Protein AF-F9Q0K8-F1 (afdb_monomer)

Nearest PDB structures (foldseek):
  5jub-assembly1_B  TM=9.211E-01  e=5.752E-03  Streptococcus thermophilus LMD-9
  6hua-assembly2_B  TM=9.485E-01  e=1.429E-02  Streptococcus vestibularis F0396
  5fd4-assembly2_B  TM=8.675E-01  e=8.092E-03  Streptococcus suis 05ZYH33
  8xyv-assembly2_B  TM=5.296E-01  e=6.666E+00  synthetic construct
  8xyv-assembly1_A  TM=4.438E-01  e=7.056E+00  synthetic construct

pLDDT: mean 92.93, std 10.75, range [41.88, 98.69]

Organism: NCBI:txid1035190

Secondary structure (DSSP, 8-state):
----HHHHHHHHHHHHHHHHHHT-GGGHHHHHHHHHHHHHHTS--HHHHHHHHHHHHHHHHHTT-HHHHHHHHHHHHHHHHHHHHTT-

Mean predicted aligned error: 3.52 Å

Radius of gyration: 12.97 Å; Cα contacts (8 Å, |Δi|>4): 79; chains: 1; bounding box: 32×24×39 Å

InterPro domains:
  IPR040799 ComR, tetratricopeptide [PF18710] (2-76)

Solvent-accessible surface area (backbone atoms only — not comparable to full-atom values): 4708 Å² total; per-residue (Å²): 130,85,80,60,36,68,73,45,47,64,56,48,53,48,50,51,51,48,30,64,74,70,64,47,63,87,51,47,31,59,51,28,38,53,46,15,53,26,30,35,73,54,68,63,36,57,69,64,15,50,55,27,37,52,50,14,33,52,48,21,55,76,66,69,33,64,68,58,24,54,50,49,53,54,47,50,55,50,53,54,52,52,57,54,60,76,74,108

Foldseek 3Di:
DPPPLVVCVVVLVVVVVVCVVVVVCVCQLVSLLSVLLSCCPVVVNNVSSVVSLVVSLVVCVVVVNVVSNVVSVVVNVVSVVVSVVVVD

Sequence (88 aa):
MEKSYSTFEPYVKAMNRLMILSQDFQKKPIVDMLEAMCTLFHKRDKEKAIHLYDRAIICAQAFEDQVLEARISGEKERDLKTFEEMKS

Structure (mmCIF, N/CA/C/O backbone):
data_AF-F9Q0K8-F1
#
_entry.id   AF-F9Q0K8-F1
#
loop_
_atom_site.group_PDB
_atom_site.id
_atom_site.type_symbol
_atom_site.label_atom_id
_atom_site.label_alt_id
_atom_site.label_comp_id
_atom_site.label_asym_id
_atom_site.label_entity_id
_atom_site.label_seq_id
_atom_site.pdbx_PDB_ins_code
_atom_site.Cartn_x
_atom_site.Cartn_y
_atom_site.Cartn_z
_atom_site.occupancy
_atom_site.B_iso_or_equiv
_atom_site.auth_seq_id
_atom_site.auth_comp_id
_atom_site.auth_asym_id
_atom_site.auth_atom_id
_atom_site.pdbx_PDB_model_num
ATOM 1 N N . MET A 1 1 ? -14.110 17.275 5.631 1.00 41.88 1 MET A N 1
ATOM 2 C CA . MET A 1 1 ? -14.471 16.504 4.423 1.00 41.88 1 MET A CA 1
ATOM 3 C C . MET A 1 1 ? -14.473 15.044 4.808 1.00 41.88 1 MET A C 1
ATOM 5 O O . MET A 1 1 ? -13.422 14.532 5.172 1.00 41.88 1 MET A O 1
ATOM 9 N N . GLU A 1 2 ? -15.637 14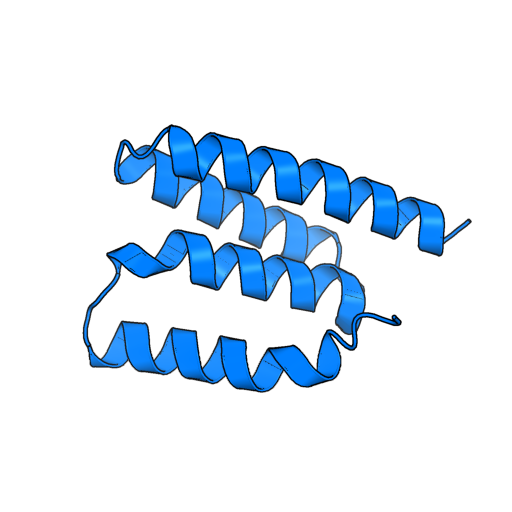.406 4.800 1.00 48.03 2 GLU A N 1
ATOM 10 C CA . GLU A 1 2 ? -15.731 12.958 4.958 1.00 48.03 2 GLU A CA 1
ATOM 11 C C . GLU A 1 2 ? -14.995 12.322 3.772 1.00 48.03 2 GLU A C 1
ATOM 13 O O . GLU A 1 2 ? -15.373 12.515 2.615 1.00 48.03 2 GLU A O 1
ATOM 18 N N . LYS A 1 3 ? -13.858 11.669 4.031 1.00 60.00 3 LYS A N 1
ATOM 19 C CA . LYS A 1 3 ? -13.134 10.937 2.991 1.00 60.00 3 LYS A CA 1
ATOM 20 C C . LYS A 1 3 ? -14.043 9.780 2.567 1.00 60.00 3 LYS A C 1
ATOM 22 O O . LYS A 1 3 ? -14.129 8.777 3.268 1.00 60.00 3 LYS A O 1
ATOM 27 N N . SER A 1 4 ? -14.762 9.914 1.451 1.00 69.94 4 SER A N 1
ATOM 28 C CA . SER A 1 4 ? -15.587 8.821 0.925 1.00 69.94 4 SER A CA 1
ATOM 29 C C . SER A 1 4 ? -14.682 7.783 0.265 1.00 69.94 4 SER A C 1
ATOM 31 O O . SER A 1 4 ? -14.482 7.762 -0.948 1.00 69.94 4 SER A O 1
ATOM 33 N N . TYR A 1 5 ? -14.096 6.916 1.086 1.00 76.06 5 TYR A N 1
ATOM 34 C CA . TYR A 1 5 ? -13.238 5.821 0.632 1.00 76.06 5 TYR A CA 1
ATOM 35 C C . TYR A 1 5 ? -13.983 4.835 -0.287 1.00 76.06 5 TYR A C 1
ATOM 37 O O . TYR A 1 5 ? -13.363 4.193 -1.131 1.00 76.06 5 TYR A O 1
ATOM 45 N N . SER A 1 6 ? -15.318 4.782 -0.194 1.00 75.25 6 SER A N 1
ATOM 46 C CA . SER A 1 6 ? -16.175 4.041 -1.131 1.00 75.25 6 SER A CA 1
ATOM 47 C C . SER A 1 6 ? -16.076 4.574 -2.567 1.00 75.25 6 SER A C 1
ATOM 49 O O . SER A 1 6 ? -16.031 3.802 -3.521 1.00 75.25 6 SER A O 1
ATOM 51 N N . THR A 1 7 ? -15.945 5.894 -2.727 1.00 82.06 7 THR A N 1
ATOM 52 C CA . THR A 1 7 ? -15.780 6.539 -4.034 1.00 82.06 7 THR A CA 1
ATOM 53 C C . THR A 1 7 ? -14.397 6.260 -4.625 1.00 82.06 7 THR A C 1
ATOM 55 O O . THR A 1 7 ? -14.244 6.267 -5.841 1.00 82.06 7 THR A O 1
ATOM 58 N N . PHE A 1 8 ? -13.390 5.986 -3.789 1.00 84.81 8 PHE A N 1
ATOM 59 C CA . PHE A 1 8 ? -12.015 5.732 -4.226 1.00 84.81 8 PHE A CA 1
ATOM 60 C C . PHE A 1 8 ? -11.772 4.296 -4.704 1.00 84.81 8 PHE A C 1
ATOM 62 O O . PHE A 1 8 ? -10.941 4.085 -5.589 1.00 84.81 8 PHE A O 1
ATOM 69 N N . GLU A 1 9 ? -12.504 3.309 -4.179 1.00 89.19 9 GLU A N 1
ATOM 70 C CA . GLU A 1 9 ? -12.276 1.892 -4.495 1.00 89.19 9 GLU A CA 1
ATOM 71 C C . GLU A 1 9 ? -12.301 1.574 -6.009 1.00 89.19 9 GLU A C 1
ATOM 73 O O . GLU A 1 9 ? -11.404 0.856 -6.470 1.00 89.19 9 GLU A O 1
ATOM 78 N N . PRO A 1 10 ? -13.244 2.094 -6.824 1.00 93.25 10 PRO A N 1
ATOM 79 C CA . PRO A 1 10 ? -13.238 1.848 -8.267 1.00 93.25 10 PRO A CA 1
ATOM 80 C C . PRO A 1 10 ? -11.960 2.344 -8.957 1.00 93.25 10 PRO A C 1
ATOM 82 O O . PRO A 1 10 ? -11.435 1.662 -9.839 1.00 93.25 10 PRO A O 1
ATOM 85 N N . TYR A 1 11 ? -11.419 3.489 -8.529 1.00 93.75 11 TYR A N 1
ATOM 86 C CA . TYR A 1 11 ? -10.177 4.038 -9.077 1.00 93.75 11 TYR A CA 1
ATOM 87 C C . TYR A 1 11 ? -8.971 3.183 -8.694 1.00 93.75 11 TYR A C 1
ATOM 89 O O . TYR A 1 11 ? -8.130 2.908 -9.546 1.00 93.75 11 TYR A O 1
ATOM 97 N N . VAL A 1 12 ? -8.906 2.694 -7.451 1.00 94.69 12 VAL A N 1
ATOM 98 C CA . VAL A 1 12 ? -7.8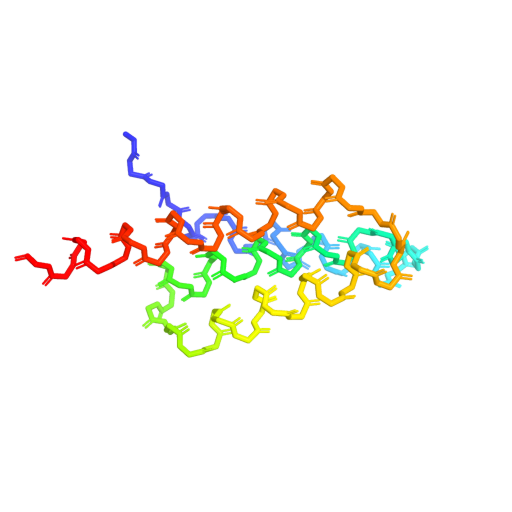37 1.780 -7.014 1.00 94.69 12 VAL A CA 1
ATOM 99 C C . VAL A 1 12 ? -7.864 0.480 -7.818 1.00 94.69 12 VAL A C 1
ATOM 101 O O . VAL A 1 12 ? -6.823 0.029 -8.297 1.00 94.69 12 VAL A O 1
ATOM 104 N N . LYS A 1 13 ? -9.054 -0.079 -8.074 1.00 94.88 13 LYS A N 1
ATOM 105 C CA . LYS A 1 13 ? -9.208 -1.252 -8.953 1.00 94.88 13 LYS A CA 1
ATOM 106 C C . LYS A 1 13 ? -8.735 -0.970 -10.379 1.00 94.88 13 LYS A C 1
ATOM 108 O O . LYS A 1 13 ? -8.048 -1.807 -10.967 1.00 94.88 13 LYS A O 1
ATOM 113 N N . ALA A 1 14 ? -9.072 0.196 -10.931 1.00 96.44 14 ALA A N 1
ATOM 114 C CA . ALA A 1 14 ? -8.619 0.599 -12.258 1.00 96.44 14 ALA A CA 1
ATOM 115 C C . ALA A 1 14 ? -7.091 0.760 -12.317 1.00 96.44 14 ALA A C 1
ATOM 117 O O . ALA A 1 14 ? -6.473 0.247 -13.246 1.00 96.44 14 ALA A O 1
ATOM 118 N N . MET A 1 15 ? -6.474 1.386 -11.309 1.00 96.25 15 MET A N 1
ATOM 119 C CA . MET A 1 15 ? -5.016 1.521 -11.208 1.00 96.25 15 MET A CA 1
ATOM 120 C C . MET A 1 15 ? -4.319 0.162 -11.127 1.00 96.25 15 MET A C 1
ATOM 122 O O . MET A 1 15 ? -3.367 -0.069 -11.865 1.00 96.25 15 MET A O 1
ATOM 126 N N . ASN A 1 16 ? -4.824 -0.764 -10.305 1.00 95.44 16 ASN A N 1
ATOM 127 C CA . ASN A 1 16 ? -4.273 -2.117 -10.225 1.00 95.44 16 ASN A CA 1
ATOM 128 C C . ASN A 1 16 ? -4.362 -2.844 -11.578 1.00 95.44 16 ASN A C 1
ATOM 130 O O . ASN A 1 16 ? -3.401 -3.464 -12.027 1.00 95.44 16 ASN A O 1
ATOM 134 N N . ARG A 1 17 ? -5.501 -2.721 -12.273 1.00 97.06 17 ARG A N 1
ATOM 135 C CA . ARG A 1 17 ? -5.677 -3.299 -13.610 1.00 97.06 17 ARG A CA 1
ATOM 136 C C . ARG A 1 17 ? -4.717 -2.682 -14.628 1.00 97.06 17 ARG A C 1
ATOM 138 O O . ARG A 1 17 ? -4.115 -3.424 -15.396 1.00 97.06 17 ARG A O 1
ATOM 145 N N . LEU A 1 18 ? -4.576 -1.356 -14.643 1.00 97.06 18 LEU A N 1
ATOM 146 C CA . LEU A 1 18 ? -3.663 -0.654 -15.547 1.00 97.06 18 LEU A CA 1
ATOM 147 C C . LEU A 1 18 ? -2.216 -1.072 -15.303 1.00 97.06 18 LEU A C 1
ATOM 149 O O . LEU A 1 18 ? -1.540 -1.415 -16.259 1.00 97.06 18 LEU A O 1
ATOM 153 N N . MET A 1 19 ? -1.789 -1.130 -14.042 1.00 96.81 19 MET A N 1
ATOM 154 C CA . MET A 1 19 ? -0.461 -1.594 -13.641 1.00 96.81 19 MET A CA 1
ATOM 155 C C . MET A 1 19 ? -0.163 -3.013 -14.145 1.00 96.81 19 MET A C 1
ATOM 157 O O . MET A 1 19 ? 0.917 -3.260 -14.670 1.00 96.81 19 MET A O 1
ATOM 161 N N . ILE A 1 20 ? -1.117 -3.944 -14.021 1.00 95.88 20 ILE A N 1
ATOM 162 C CA . ILE 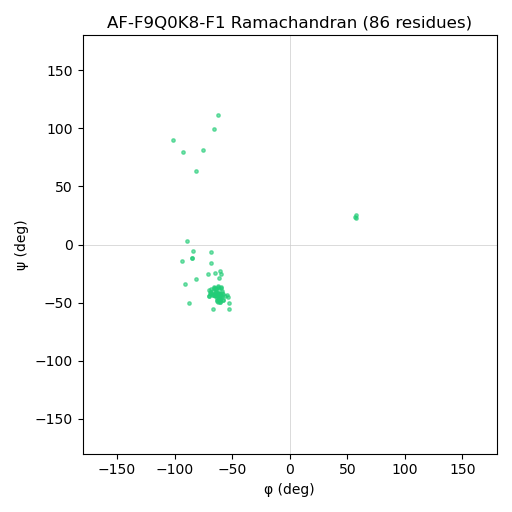A 1 20 ? -0.959 -5.315 -14.536 1.00 95.88 20 ILE A CA 1
ATOM 163 C C . ILE A 1 20 ? -0.860 -5.315 -16.068 1.00 95.88 20 ILE A C 1
ATOM 165 O O . ILE A 1 20 ? -0.011 -6.004 -16.625 1.00 95.88 20 ILE A O 1
ATOM 169 N N . LEU A 1 21 ? -1.715 -4.547 -16.752 1.00 97.56 21 LEU A N 1
ATOM 170 C CA . LEU A 1 21 ? -1.743 -4.484 -18.218 1.00 97.56 21 LEU A CA 1
ATOM 171 C C . LEU A 1 21 ? -0.493 -3.818 -18.806 1.00 97.56 21 LEU A C 1
ATOM 173 O O . LEU A 1 21 ? -0.011 -4.256 -19.847 1.00 97.56 21 LEU A O 1
ATOM 177 N N . SER A 1 22 ? 0.026 -2.774 -18.158 1.00 96.62 22 SER A N 1
ATOM 178 C CA . SER A 1 22 ? 1.237 -2.069 -18.582 1.00 96.62 22 SER A CA 1
ATOM 179 C C . SER A 1 22 ? 2.526 -2.723 -18.089 1.00 96.62 22 SER A C 1
ATOM 181 O O . SER A 1 22 ? 3.598 -2.331 -18.537 1.00 96.62 22 SER A O 1
ATOM 183 N N . GLN A 1 23 ? 2.430 -3.688 -17.167 1.00 94.81 23 GLN A N 1
ATOM 184 C CA . GLN A 1 23 ? 3.558 -4.267 -16.431 1.00 94.81 23 GLN A CA 1
ATOM 185 C C . GLN A 1 23 ? 4.377 -3.225 -15.638 1.00 94.81 23 GLN A C 1
ATOM 187 O O . GLN A 1 23 ? 5.534 -3.466 -15.295 1.00 94.81 23 GLN A O 1
ATOM 192 N N . ASP A 1 24 ? 3.782 -2.074 -15.302 1.00 93.88 24 ASP A N 1
ATOM 193 C CA . ASP A 1 24 ? 4.429 -1.003 -14.527 1.00 93.88 24 ASP A CA 1
ATOM 194 C C . ASP A 1 24 ? 4.384 -1.292 -13.016 1.00 93.88 24 ASP A C 1
ATOM 196 O O . ASP A 1 24 ? 3.770 -0.581 -12.216 1.00 93.88 24 ASP A O 1
ATOM 200 N N . PHE A 1 25 ? 5.035 -2.379 -12.602 1.00 93.25 25 PHE A N 1
ATOM 201 C CA . PHE A 1 25 ? 5.019 -2.828 -11.208 1.00 93.25 25 PHE A CA 1
ATOM 202 C C . PHE A 1 25 ? 5.755 -1.891 -10.241 1.00 93.25 25 PHE A C 1
ATOM 204 O O . PHE A 1 25 ? 5.622 -2.061 -9.029 1.00 93.25 25 PHE A O 1
ATOM 211 N N . GLN A 1 26 ? 6.435 -0.849 -10.732 1.00 92.25 26 GLN A N 1
ATOM 212 C CA . GLN A 1 26 ? 6.993 0.203 -9.877 1.00 92.25 26 GLN A CA 1
ATOM 213 C C . GLN A 1 26 ? 5.904 0.911 -9.057 1.00 92.25 26 GLN A C 1
ATOM 215 O O . GLN A 1 26 ? 6.176 1.434 -7.980 1.00 92.25 26 GLN A O 1
ATOM 220 N N . LYS A 1 27 ? 4.646 0.914 -9.527 1.00 94.44 27 LYS A N 1
ATOM 221 C CA . LYS A 1 27 ? 3.513 1.531 -8.811 1.00 94.44 27 LYS A CA 1
ATOM 222 C C . LYS A 1 27 ? 2.885 0.631 -7.749 1.00 94.44 27 LYS A C 1
ATOM 224 O O . LYS A 1 27 ? 2.021 1.099 -7.004 1.00 94.44 27 LYS A O 1
ATOM 229 N N . LYS A 1 28 ? 3.321 -0.629 -7.632 1.00 96.56 28 LYS A N 1
ATOM 230 C CA . LYS A 1 28 ? 2.736 -1.620 -6.717 1.00 96.56 28 LYS A CA 1
ATOM 231 C C . LYS A 1 28 ? 2.655 -1.157 -5.255 1.00 96.56 28 LYS A C 1
ATOM 233 O O . LYS A 1 28 ? 1.573 -1.317 -4.689 1.00 96.56 28 LYS A O 1
ATOM 238 N N . PRO A 1 29 ? 3.696 -0.537 -4.656 1.00 97.88 29 PRO A N 1
ATOM 239 C CA . PRO A 1 29 ? 3.619 -0.053 -3.277 1.00 97.88 29 PRO A CA 1
ATOM 240 C C . PRO A 1 29 ? 2.480 0.953 -3.076 1.00 97.88 29 PRO A C 1
ATOM 242 O O . PRO A 1 29 ? 1.722 0.875 -2.114 1.00 97.88 29 PRO A O 1
ATOM 245 N N . ILE A 1 30 ? 2.310 1.876 -4.026 1.00 96.50 30 ILE A N 1
ATOM 246 C CA . ILE A 1 30 ? 1.296 2.932 -3.943 1.00 96.50 30 ILE A CA 1
ATOM 247 C C . ILE A 1 30 ? -0.104 2.338 -4.111 1.00 96.50 30 ILE A C 1
ATOM 249 O O . ILE A 1 30 ? -1.008 2.671 -3.349 1.00 96.50 30 ILE A O 1
ATOM 253 N N . VAL A 1 31 ? -0.289 1.441 -5.085 1.00 97.00 31 VAL A N 1
ATOM 254 C CA . VAL A 1 31 ? -1.579 0.770 -5.312 1.00 97.00 31 VAL A CA 1
ATOM 255 C C . VAL A 1 31 ? -1.996 -0.038 -4.081 1.00 97.00 31 VAL A C 1
ATOM 257 O O . VAL A 1 31 ? -3.151 0.048 -3.667 1.00 97.00 31 VAL A O 1
ATOM 260 N N . ASP A 1 32 ? -1.059 -0.756 -3.458 1.00 98.00 32 ASP A N 1
ATOM 261 C CA . ASP A 1 32 ? -1.316 -1.531 -2.242 1.00 98.00 32 ASP A CA 1
ATOM 262 C C . ASP A 1 32 ? -1.677 -0.654 -1.046 1.00 98.00 32 ASP A C 1
ATOM 264 O O . ASP A 1 32 ? -2.635 -0.958 -0.338 1.00 98.00 32 ASP A O 1
ATOM 268 N N . MET A 1 33 ? -0.964 0.458 -0.847 1.00 97.75 33 MET A N 1
ATOM 269 C CA . MET A 1 33 ? -1.286 1.426 0.202 1.00 97.75 33 MET A CA 1
ATOM 270 C C . MET A 1 33 ? -2.704 1.990 0.018 1.00 97.75 33 MET A C 1
ATOM 272 O O . MET A 1 33 ? -3.484 2.034 0.966 1.00 97.75 33 MET A O 1
ATOM 276 N N . LEU A 1 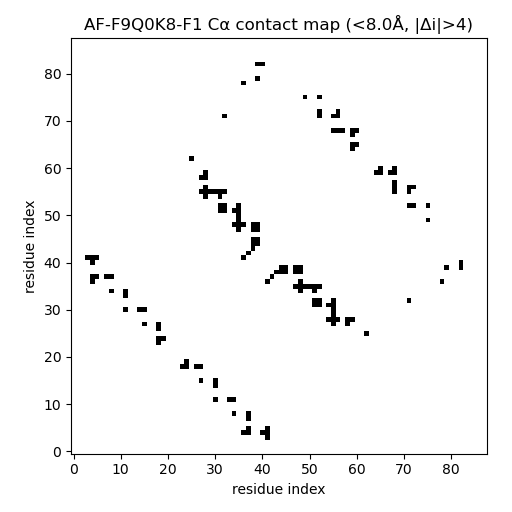34 ? -3.085 2.371 -1.206 1.00 95.94 34 LEU A N 1
ATOM 277 C CA . LEU A 1 34 ? -4.429 2.886 -1.489 1.00 95.94 34 LEU A CA 1
ATOM 278 C C . LEU A 1 34 ? -5.520 1.821 -1.288 1.00 95.94 34 LEU A C 1
ATOM 280 O O . LEU A 1 34 ? -6.616 2.131 -0.807 1.00 95.94 34 LEU A O 1
ATOM 284 N N . GLU A 1 35 ? -5.232 0.562 -1.626 1.00 96.44 35 GLU A N 1
ATOM 285 C CA . GLU A 1 35 ? -6.132 -0.556 -1.338 1.00 96.44 35 GLU A CA 1
ATOM 286 C C . GLU A 1 35 ? -6.268 -0.787 0.174 1.00 96.44 35 GLU A C 1
ATOM 288 O O . GLU A 1 35 ? -7.375 -1.060 0.652 1.00 96.44 35 GLU A O 1
ATOM 293 N N . ALA A 1 36 ? -5.181 -0.620 0.934 1.00 97.56 36 ALA A N 1
ATOM 294 C CA . ALA A 1 36 ? -5.184 -0.702 2.390 1.00 97.56 36 ALA A CA 1
ATOM 295 C C . ALA A 1 36 ? -6.106 0.358 3.004 1.00 97.56 36 ALA A C 1
ATOM 297 O O . ALA A 1 36 ? -6.984 0.010 3.792 1.00 97.56 36 ALA A O 1
ATOM 298 N N . MET A 1 37 ? -5.996 1.618 2.567 1.00 95.69 37 MET A N 1
ATOM 299 C CA . MET A 1 37 ? -6.864 2.714 3.020 1.00 95.69 37 MET A CA 1
ATOM 300 C C . MET A 1 37 ? -8.347 2.415 2.756 1.00 95.69 37 MET A C 1
ATOM 302 O O . MET A 1 37 ? -9.189 2.551 3.646 1.00 95.69 37 MET A O 1
ATOM 306 N N . CYS A 1 38 ? -8.686 1.961 1.543 1.00 94.62 38 CYS A N 1
ATOM 307 C CA . CYS A 1 38 ? -10.064 1.589 1.206 1.00 94.62 38 CYS A CA 1
ATOM 308 C C . CYS A 1 38 ? -10.553 0.423 2.077 1.00 94.62 38 CYS A C 1
ATOM 310 O O . CYS A 1 38 ? -11.677 0.431 2.577 1.00 94.62 38 CYS A O 1
ATOM 312 N N . THR A 1 39 ? -9.706 -0.579 2.291 1.00 95.12 39 THR A N 1
ATOM 313 C CA . THR A 1 39 ? -10.037 -1.750 3.108 1.00 95.12 39 THR A CA 1
ATOM 314 C C . THR A 1 39 ? -10.257 -1.370 4.575 1.00 95.12 39 THR A C 1
ATOM 316 O O . THR A 1 39 ? -11.242 -1.799 5.177 1.00 95.12 39 THR A O 1
ATOM 319 N N . LEU A 1 40 ? -9.417 -0.489 5.119 1.00 95.62 40 LEU A N 1
ATOM 320 C CA . LEU A 1 40 ? -9.520 -0.028 6.496 1.00 95.62 40 LEU A CA 1
ATOM 321 C C . LEU A 1 40 ? -10.792 0.791 6.714 1.00 95.62 40 LEU A C 1
ATOM 323 O O . LEU A 1 40 ? -11.606 0.462 7.570 1.00 95.62 40 LEU A O 1
ATOM 327 N N . PHE A 1 41 ? -11.001 1.846 5.930 1.00 92.94 41 PHE A N 1
ATOM 328 C CA . PHE A 1 41 ? -12.049 2.818 6.238 1.00 92.94 41 PHE A CA 1
ATOM 329 C C . PHE A 1 41 ? -13.403 2.508 5.601 1.00 92.94 41 PHE A C 1
ATOM 331 O O . PHE A 1 41 ? -14.431 2.784 6.218 1.00 92.94 41 PHE A O 1
ATOM 338 N N . HIS A 1 42 ? -13.433 1.930 4.394 1.00 90.81 42 HIS A N 1
ATOM 339 C CA . HIS A 1 42 ? -14.693 1.563 3.741 1.00 90.81 42 HIS A CA 1
ATOM 340 C C . HIS A 1 42 ? -15.157 0.167 4.156 1.00 90.81 42 HIS A C 1
ATOM 342 O O . HIS A 1 42 ? -16.300 0.008 4.577 1.00 90.81 42 HIS A O 1
ATOM 348 N N . LYS A 1 43 ? -14.272 -0.835 4.077 1.00 91.88 43 LYS A N 1
ATOM 349 C CA . LYS A 1 43 ? -14.627 -2.234 4.382 1.00 91.88 43 LYS A CA 1
ATOM 350 C C . LYS A 1 43 ? -14.548 -2.565 5.872 1.00 91.88 43 LYS A C 1
ATOM 352 O O . LYS A 1 43 ? -15.042 -3.612 6.272 1.00 91.88 43 LYS A O 1
ATOM 357 N N . ARG A 1 44 ? -13.963 -1.671 6.683 1.00 93.50 44 ARG A N 1
ATOM 358 C CA . ARG A 1 44 ? -13.779 -1.833 8.137 1.00 93.50 44 ARG A CA 1
ATOM 359 C C . ARG A 1 44 ? -12.982 -3.092 8.510 1.00 93.50 44 ARG A C 1
ATOM 361 O O . ARG A 1 44 ? -13.094 -3.580 9.632 1.00 93.50 44 ARG A O 1
ATOM 368 N N . ASP A 1 45 ? -12.144 -3.576 7.595 1.00 96.56 45 ASP A N 1
ATOM 369 C CA . ASP A 1 45 ? -11.329 -4.782 7.757 1.00 96.56 45 ASP A CA 1
ATOM 370 C C . ASP A 1 45 ? -9.883 -4.390 8.094 1.00 96.56 45 ASP A C 1
ATOM 372 O O . ASP A 1 45 ? -9.045 -4.137 7.224 1.00 96.56 45 ASP A O 1
ATOM 376 N N . LYS A 1 46 ? -9.611 -4.271 9.397 1.00 96.88 46 LYS A N 1
ATOM 377 C CA . LYS A 1 46 ? -8.317 -3.811 9.915 1.00 96.88 46 LYS A CA 1
ATOM 378 C C . LYS A 1 46 ? -7.186 -4.794 9.612 1.00 96.88 46 LYS A C 1
ATOM 380 O O . LYS A 1 46 ? -6.105 -4.359 9.224 1.00 96.88 46 LYS A O 1
ATOM 385 N N . GLU A 1 47 ? -7.414 -6.092 9.791 1.00 97.94 47 GLU A N 1
ATOM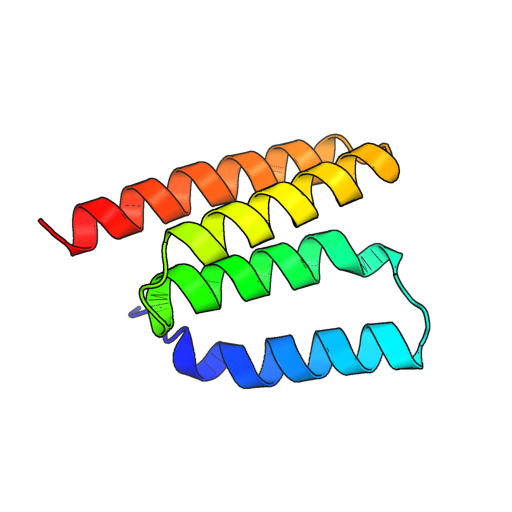 386 C CA . GLU A 1 47 ? -6.377 -7.117 9.605 1.00 97.94 47 GLU A CA 1
ATOM 387 C C . GLU A 1 47 ? -5.907 -7.152 8.153 1.00 97.94 47 GLU A C 1
ATOM 389 O O . GLU A 1 47 ? -4.710 -7.052 7.872 1.00 97.94 47 GLU A O 1
ATOM 394 N N . LYS A 1 48 ? -6.853 -7.170 7.210 1.00 98.00 48 LYS A N 1
ATOM 395 C CA . LYS A 1 48 ? -6.516 -7.138 5.790 1.00 98.00 48 LYS A CA 1
ATOM 396 C C . LYS A 1 48 ? -5.833 -5.836 5.385 1.00 98.00 48 LYS A C 1
ATOM 398 O O . LYS A 1 48 ? -4.910 -5.868 4.573 1.00 98.00 48 LYS A O 1
ATOM 403 N N . ALA A 1 49 ? -6.251 -4.698 5.939 1.00 98.06 49 ALA A N 1
ATOM 404 C CA . ALA A 1 49 ? -5.580 -3.429 5.681 1.00 98.06 49 ALA A CA 1
ATOM 405 C C . ALA A 1 49 ? -4.120 -3.442 6.159 1.00 98.06 49 ALA A C 1
ATOM 407 O O . ALA A 1 49 ? -3.242 -3.019 5.413 1.00 98.06 49 ALA A O 1
ATOM 408 N N . ILE A 1 50 ? -3.841 -3.981 7.353 1.00 98.50 50 ILE A N 1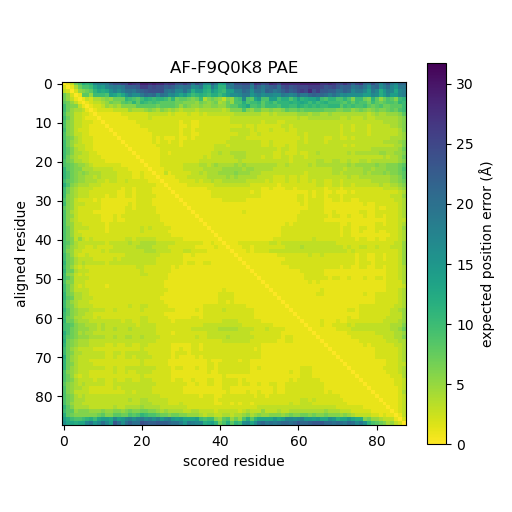
ATOM 409 C CA . ILE A 1 50 ? -2.470 -4.123 7.869 1.00 98.50 50 ILE A CA 1
ATOM 410 C C . ILE A 1 50 ? -1.618 -4.947 6.902 1.00 98.50 50 ILE A C 1
ATOM 412 O O . ILE A 1 50 ? -0.549 -4.487 6.506 1.00 98.50 50 ILE A O 1
ATOM 416 N N . HIS A 1 51 ? -2.122 -6.094 6.442 1.00 98.56 51 HIS A N 1
ATOM 417 C CA . HIS A 1 51 ? -1.412 -6.919 5.463 1.00 98.56 51 HIS A CA 1
ATOM 418 C C . HIS A 1 51 ? -1.125 -6.189 4.144 1.00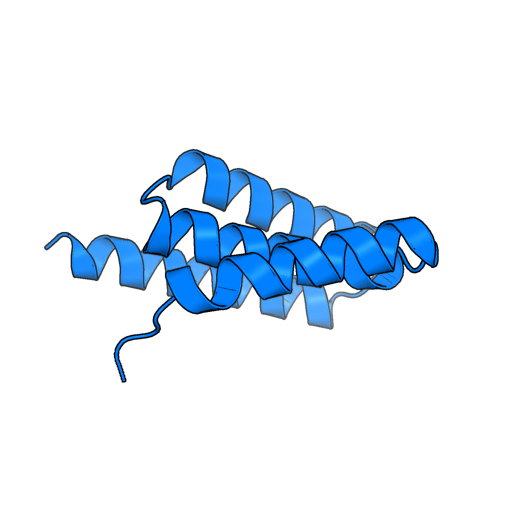 98.56 51 HIS A C 1
ATOM 420 O O . HIS A 1 51 ? -0.069 -6.390 3.544 1.00 98.56 51 HIS A O 1
ATOM 426 N N . LEU A 1 52 ? -2.045 -5.340 3.679 1.00 98.50 52 LEU A N 1
ATOM 427 C CA . LEU A 1 52 ? -1.850 -4.541 2.468 1.00 98.50 52 LEU A CA 1
ATOM 428 C C . LEU A 1 52 ? -0.784 -3.452 2.662 1.00 98.50 52 LEU A C 1
ATOM 430 O O . LEU A 1 52 ? 0.073 -3.303 1.792 1.00 98.50 52 LEU A O 1
ATOM 434 N N . TYR A 1 53 ? -0.780 -2.746 3.799 1.00 98.69 53 TYR A N 1
ATOM 435 C CA . TYR A 1 53 ? 0.298 -1.803 4.123 1.00 98.69 53 TYR A CA 1
ATOM 436 C C . TYR A 1 53 ? 1.652 -2.507 4.240 1.00 98.69 53 TYR A C 1
ATOM 438 O O . TYR A 1 53 ? 2.630 -2.023 3.683 1.00 98.69 53 TYR A O 1
ATOM 446 N N . ASP A 1 54 ? 1.719 -3.656 4.914 1.00 98.56 54 ASP A N 1
ATOM 447 C CA . ASP A 1 54 ? 2.973 -4.404 5.073 1.00 98.56 54 ASP A CA 1
ATOM 448 C C . ASP A 1 54 ? 3.525 -4.855 3.722 1.00 98.56 54 ASP A C 1
ATOM 450 O O . ASP A 1 54 ? 4.716 -4.710 3.450 1.00 98.56 54 ASP A O 1
ATOM 454 N N . ARG A 1 55 ? 2.648 -5.322 2.827 1.00 98.31 55 ARG A N 1
ATOM 455 C CA . ARG A 1 55 ? 3.030 -5.649 1.451 1.00 98.31 55 ARG A CA 1
ATOM 456 C C . ARG A 1 55 ? 3.560 -4.424 0.703 1.00 98.31 55 ARG A C 1
ATOM 458 O O . ARG A 1 55 ? 4.569 -4.537 0.012 1.00 98.31 55 ARG A O 1
ATOM 465 N N . ALA A 1 56 ? 2.918 -3.265 0.857 1.00 98.44 56 ALA A N 1
ATOM 466 C CA . ALA A 1 56 ? 3.367 -2.018 0.246 1.00 98.44 56 ALA A CA 1
ATOM 467 C C . ALA A 1 56 ? 4.767 -1.602 0.736 1.00 98.44 56 ALA A C 1
ATOM 469 O O . ALA A 1 56 ? 5.620 -1.254 -0.080 1.00 98.44 56 ALA A O 1
ATOM 470 N N . ILE A 1 57 ? 5.012 -1.695 2.047 1.00 98.62 57 ILE A N 1
ATOM 471 C CA . ILE A 1 57 ? 6.303 -1.401 2.687 1.00 98.62 57 ILE A CA 1
ATOM 472 C C . ILE A 1 57 ? 7.387 -2.354 2.170 1.00 98.62 57 ILE A C 1
ATOM 474 O O . ILE A 1 57 ? 8.422 -1.889 1.701 1.00 98.62 57 ILE A O 1
ATOM 478 N N . ILE A 1 58 ? 7.129 -3.667 2.166 1.00 98.19 58 ILE A N 1
ATOM 479 C CA . ILE A 1 58 ? 8.073 -4.674 1.649 1.00 98.19 58 ILE A CA 1
ATOM 480 C C . ILE A 1 58 ? 8.405 -4.407 0.177 1.00 98.19 58 ILE A C 1
ATOM 482 O O . ILE A 1 58 ? 9.562 -4.505 -0.225 1.00 98.19 58 ILE A O 1
ATOM 486 N N . CYS A 1 59 ? 7.414 -4.048 -0.646 1.00 97.31 59 CYS A N 1
ATOM 487 C CA . CYS A 1 59 ? 7.675 -3.703 -2.042 1.00 97.31 59 CYS A CA 1
ATOM 488 C C . CYS A 1 59 ? 8.544 -2.443 -2.178 1.00 97.31 59 CYS A C 1
ATOM 490 O O . CYS A 1 59 ? 9.441 -2.433 -3.013 1.00 97.31 59 CYS A O 1
ATOM 492 N N . ALA A 1 60 ? 8.314 -1.402 -1.370 1.00 98.06 60 ALA A N 1
ATOM 493 C CA . ALA A 1 60 ? 9.154 -0.202 -1.384 1.00 98.06 60 ALA A CA 1
ATOM 494 C C . ALA A 1 60 ? 10.602 -0.512 -0.960 1.00 98.06 60 ALA A C 1
ATOM 496 O O . ALA A 1 60 ? 11.538 -0.066 -1.621 1.00 98.06 60 ALA A O 1
ATOM 497 N N . GLN A 1 61 ? 10.783 -1.353 0.064 1.00 97.81 61 GLN A N 1
ATOM 498 C CA . GLN A 1 61 ? 12.096 -1.849 0.492 1.00 97.81 61 GLN A CA 1
ATOM 499 C C . GLN A 1 61 ? 12.801 -2.636 -0.617 1.00 97.81 61 GLN A C 1
ATOM 501 O O . GLN A 1 61 ? 13.981 -2.419 -0.870 1.00 97.81 61 GLN A O 1
ATOM 506 N N . ALA A 1 62 ? 12.079 -3.516 -1.317 1.00 97.19 62 ALA A N 1
ATOM 507 C CA . ALA A 1 62 ? 12.623 -4.291 -2.433 1.00 97.19 62 ALA A CA 1
ATOM 508 C C . ALA A 1 62 ? 13.035 -3.418 -3.632 1.00 97.19 62 ALA A C 1
ATOM 510 O O . ALA A 1 62 ? 13.878 -3.827 -4.426 1.00 97.19 62 ALA A O 1
ATOM 511 N N . PHE A 1 63 ? 12.446 -2.229 -3.769 1.00 95.50 63 PHE A N 1
ATOM 512 C CA . PHE A 1 63 ? 12.843 -1.223 -4.757 1.00 95.50 63 PHE A CA 1
ATOM 513 C C . PHE A 1 63 ? 13.923 -0.265 -4.243 1.00 95.50 63 PHE A C 1
ATOM 515 O O . PHE A 1 63 ? 14.284 0.665 -4.959 1.00 95.50 63 PHE A O 1
ATOM 522 N N . GLU A 1 64 ? 14.419 -0.479 -3.020 1.00 97.19 64 GLU A N 1
ATOM 523 C CA . GLU A 1 64 ? 15.390 0.381 -2.336 1.00 97.19 64 GLU A CA 1
ATOM 524 C C . GLU A 1 64 ? 14.916 1.847 -2.205 1.00 97.19 64 GLU A C 1
ATOM 526 O O . GLU A 1 64 ? 15.711 2.768 -2.020 1.00 97.19 64 GLU A O 1
ATOM 531 N N . ASP A 1 65 ? 13.597 2.077 -2.249 1.00 97.75 65 ASP A N 1
ATOM 532 C CA . ASP A 1 65 ? 12.984 3.402 -2.125 1.00 97.75 65 ASP A CA 1
ATOM 533 C C . ASP A 1 65 ? 12.623 3.692 -0.662 1.00 97.75 65 ASP A C 1
ATOM 535 O O . ASP A 1 65 ? 11.473 3.585 -0.223 1.00 97.75 65 ASP A O 1
ATOM 539 N N . GLN A 1 66 ? 13.640 4.082 0.106 1.00 97.44 66 GLN A N 1
ATOM 540 C CA . GLN A 1 66 ? 13.515 4.408 1.532 1.00 97.44 66 GLN A CA 1
ATOM 541 C C . GLN A 1 66 ? 12.571 5.593 1.796 1.00 97.44 66 GLN A C 1
ATOM 543 O O . GLN A 1 66 ? 11.943 5.681 2.853 1.00 97.44 66 GLN A O 1
ATOM 548 N N . VAL A 1 67 ? 12.449 6.521 0.838 1.00 97.94 67 VAL A N 1
ATOM 549 C CA . VAL A 1 67 ? 11.550 7.678 0.965 1.00 97.94 67 VAL A CA 1
ATOM 550 C C . VAL A 1 67 ? 10.100 7.215 0.889 1.00 97.94 67 VAL A C 1
ATOM 552 O O . VAL A 1 67 ? 9.262 7.656 1.683 1.00 97.94 67 VAL A O 1
ATOM 555 N N . LEU A 1 68 ? 9.796 6.325 -0.055 1.00 97.50 68 LEU A N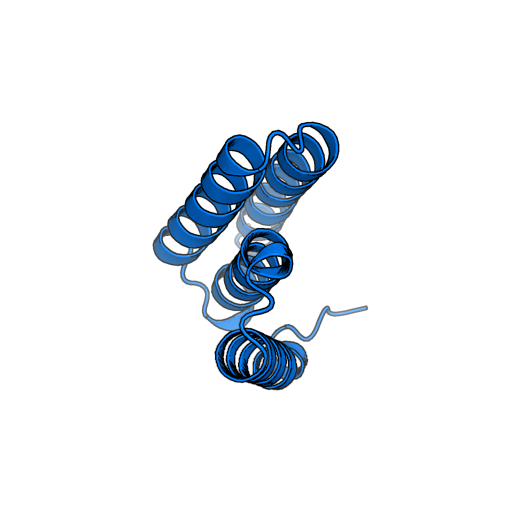 1
ATOM 556 C CA . LEU A 1 68 ? 8.471 5.746 -0.198 1.00 97.50 68 LEU A CA 1
ATOM 557 C C . LEU A 1 68 ? 8.133 4.815 0.969 1.00 97.50 68 LEU A C 1
ATOM 559 O O . LEU A 1 68 ? 7.029 4.910 1.501 1.00 97.50 68 LEU A O 1
ATOM 563 N N . GLU A 1 69 ? 9.079 3.988 1.414 1.00 98.25 69 GLU A N 1
ATOM 564 C CA . GLU A 1 69 ? 8.935 3.147 2.608 1.00 98.25 69 GLU A CA 1
ATOM 565 C C . GLU A 1 69 ? 8.515 3.980 3.829 1.00 98.25 69 GLU A C 1
ATOM 567 O O . GLU A 1 69 ? 7.469 3.724 4.431 1.00 98.25 69 GLU A O 1
ATOM 572 N N . ALA A 1 70 ? 9.284 5.024 4.159 1.00 98.38 70 ALA A N 1
ATOM 573 C CA . ALA A 1 70 ? 9.013 5.880 5.311 1.00 98.38 70 ALA A CA 1
ATOM 574 C C . ALA A 1 70 ? 7.650 6.582 5.201 1.00 98.38 70 ALA A C 1
ATOM 576 O O . ALA A 1 70 ? 6.926 6.718 6.193 1.00 98.38 70 ALA A O 1
ATOM 577 N N . ARG A 1 71 ? 7.264 7.002 3.988 1.00 98.19 71 ARG A N 1
ATOM 578 C CA . ARG A 1 71 ? 5.943 7.592 3.735 1.00 98.19 71 ARG A CA 1
ATOM 579 C C . ARG A 1 71 ? 4.814 6.601 3.992 1.00 98.19 71 ARG A C 1
ATOM 581 O O . ARG A 1 71 ? 3.864 6.967 4.682 1.00 98.19 71 ARG A O 1
ATOM 588 N N . ILE A 1 72 ? 4.909 5.380 3.466 1.00 98.56 72 ILE A N 1
ATOM 589 C CA . ILE A 1 72 ? 3.865 4.357 3.621 1.00 98.56 72 ILE A CA 1
ATOM 590 C C . ILE A 1 72 ? 3.736 3.948 5.093 1.00 98.56 72 ILE A C 1
ATOM 592 O O . ILE A 1 72 ? 2.619 3.879 5.603 1.00 98.56 72 ILE A O 1
ATOM 596 N N . SER A 1 73 ? 4.853 3.744 5.796 1.00 98.56 73 SER A N 1
ATOM 597 C CA . SER A 1 73 ? 4.855 3.435 7.232 1.00 98.56 73 SER A CA 1
ATOM 598 C C . SER A 1 73 ? 4.183 4.541 8.050 1.00 98.56 73 SER A C 1
ATOM 600 O O . SER A 1 73 ? 3.319 4.264 8.882 1.00 98.56 73 SER A O 1
ATOM 602 N N . GLY A 1 74 ? 4.495 5.806 7.752 1.00 98.44 74 GLY A N 1
ATOM 603 C CA . GLY A 1 74 ? 3.857 6.945 8.410 1.00 98.44 74 GLY A CA 1
ATOM 604 C C . GLY A 1 74 ? 2.357 7.070 8.114 1.00 98.44 74 GLY A C 1
ATOM 605 O O . GLY A 1 74 ? 1.596 7.443 9.007 1.00 98.44 74 GLY A O 1
ATOM 606 N N . GLU A 1 75 ? 1.908 6.770 6.890 1.00 97.94 75 GLU A N 1
ATOM 607 C CA . GLU A 1 75 ? 0.470 6.722 6.571 1.00 97.94 75 GLU A CA 1
ATOM 608 C C . GLU A 1 75 ? -0.230 5.572 7.299 1.00 97.94 75 GLU A C 1
ATOM 610 O O . GLU A 1 75 ? -1.277 5.795 7.899 1.00 97.94 75 GLU A O 1
ATOM 615 N N . LYS A 1 76 ? 0.367 4.372 7.334 1.00 98.31 76 LYS A N 1
ATOM 616 C CA . LYS A 1 76 ? -0.168 3.221 8.078 1.00 98.31 76 LYS A CA 1
ATOM 617 C C . LYS A 1 76 ? -0.447 3.588 9.536 1.00 98.31 76 LYS A C 1
ATOM 619 O O . LYS A 1 76 ? -1.538 3.328 10.038 1.00 98.31 76 LYS A O 1
ATOM 624 N N . GLU A 1 77 ? 0.524 4.192 10.217 1.00 98.44 77 GLU A N 1
ATOM 625 C CA . GLU A 1 77 ? 0.377 4.597 11.619 1.00 98.44 77 GLU A CA 1
ATOM 626 C C . GLU A 1 77 ? -0.743 5.626 11.811 1.00 98.44 77 GLU A C 1
ATOM 628 O O . GLU A 1 77 ? -1.586 5.463 12.698 1.00 98.44 7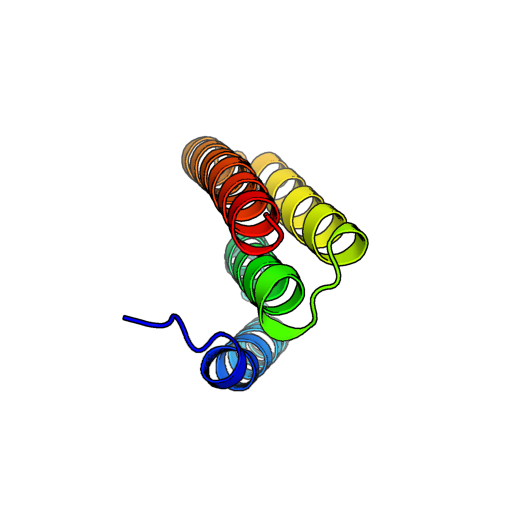7 GLU A O 1
ATOM 633 N N . ARG A 1 78 ? -0.787 6.662 10.960 1.00 97.81 78 ARG A N 1
ATOM 634 C CA . ARG A 1 78 ? -1.842 7.685 11.001 1.00 97.81 78 ARG A CA 1
ATOM 635 C C . ARG A 1 78 ? -3.220 7.083 10.776 1.00 97.81 78 ARG A C 1
ATOM 637 O O . ARG A 1 78 ? -4.130 7.343 11.560 1.00 97.81 78 ARG A O 1
ATOM 644 N N . ASP A 1 79 ? -3.365 6.277 9.733 1.00 96.62 79 ASP A N 1
ATOM 645 C CA . ASP A 1 79 ? -4.648 5.723 9.329 1.00 96.62 79 ASP A CA 1
ATOM 646 C C . ASP A 1 79 ? -5.184 4.733 10.372 1.00 96.62 79 ASP A C 1
ATOM 648 O O . ASP A 1 79 ? -6.368 4.782 10.711 1.00 96.62 79 ASP A O 1
ATOM 652 N N . LEU A 1 80 ? -4.321 3.891 10.957 1.00 97.19 80 LEU A N 1
ATOM 653 C CA . LEU A 1 80 ? -4.706 3.007 12.060 1.00 97.19 80 LEU A CA 1
ATOM 654 C C . LEU A 1 80 ? -5.138 3.798 13.296 1.00 97.19 80 LEU A C 1
ATOM 656 O O . LEU A 1 80 ? -6.162 3.466 13.889 1.00 97.19 80 LEU A O 1
ATOM 660 N N . LYS A 1 81 ? -4.412 4.861 13.659 1.00 97.00 81 LYS A N 1
ATOM 661 C CA . LYS A 1 81 ? -4.797 5.729 14.778 1.00 97.00 81 LYS A CA 1
ATOM 662 C C . LYS A 1 81 ? -6.166 6.370 14.538 1.00 97.00 81 LYS A C 1
ATOM 664 O O . LYS A 1 81 ? -7.045 6.258 15.388 1.00 97.00 81 LYS A O 1
ATOM 669 N N . THR A 1 82 ? -6.375 6.970 13.365 1.00 95.06 82 THR A N 1
ATOM 670 C CA . THR A 1 82 ? -7.666 7.564 12.990 1.00 95.06 82 THR A CA 1
ATOM 671 C C . THR A 1 82 ? -8.790 6.530 13.014 1.00 95.06 82 THR A C 1
ATOM 673 O O . THR A 1 82 ? -9.891 6.826 13.468 1.00 95.06 82 THR A O 1
ATOM 676 N N . PHE A 1 83 ? -8.540 5.305 12.551 1.00 94.12 83 PHE A N 1
ATOM 677 C CA . PHE A 1 83 ? -9.547 4.248 12.557 1.00 94.12 83 PHE A CA 1
ATOM 678 C C . PHE A 1 83 ? -9.996 3.844 13.969 1.00 94.12 83 PHE A C 1
ATOM 680 O O . PHE A 1 83 ? -11.184 3.590 14.167 1.00 94.12 83 PHE A O 1
ATOM 687 N N . GLU A 1 84 ? -9.081 3.801 14.941 1.00 93.75 84 GLU A N 1
ATOM 688 C CA . GLU A 1 84 ? -9.429 3.540 16.346 1.00 93.75 84 GLU A CA 1
ATOM 689 C C . GLU A 1 84 ? -10.185 4.718 16.982 1.00 93.75 84 GLU A C 1
ATOM 691 O O . GLU A 1 84 ? -11.169 4.509 17.691 1.00 93.75 84 GLU A O 1
ATOM 696 N N . GLU A 1 85 ? -9.794 5.959 16.676 1.00 93.25 85 GLU A N 1
ATOM 697 C CA . GLU A 1 85 ? -10.502 7.163 17.142 1.00 93.25 85 GLU A CA 1
ATOM 698 C C . GLU A 1 85 ? -11.941 7.223 16.607 1.00 93.25 85 GLU A C 1
ATOM 700 O O . GLU A 1 85 ? -12.843 7.628 17.328 1.00 93.25 85 GLU A O 1
ATOM 705 N N . MET A 1 86 ? -12.193 6.758 15.377 1.00 86.75 86 MET A N 1
ATOM 706 C CA . MET A 1 86 ? -13.548 6.668 14.808 1.00 86.75 86 MET A CA 1
ATOM 707 C C . MET A 1 86 ? -14.444 5.613 15.476 1.00 86.75 86 MET A C 1
ATOM 709 O O . MET A 1 86 ? -15.646 5.594 15.208 1.00 86.75 86 MET A O 1
ATOM 713 N N . LYS A 1 87 ? -13.873 4.680 16.247 1.00 73.38 87 LYS A N 1
ATOM 714 C CA . LYS A 1 87 ? -14.625 3.655 16.987 1.00 73.38 87 LYS A CA 1
ATOM 715 C C . LYS A 1 87 ? -14.946 4.065 18.427 1.00 73.38 87 LYS A C 1
ATOM 717 O O . LYS A 1 87 ? -15.743 3.370 19.055 1.00 73.38 87 LYS A O 1
ATOM 722 N N . SER A 1 88 ? -14.295 5.113 18.935 1.00 54.59 88 SER A N 1
ATOM 723 C CA . SER A 1 88 ? -14.455 5.633 20.302 1.00 54.59 88 SER A CA 1
ATOM 724 C C . SER A 1 88 ? -15.590 6.649 20.371 1.00 54.59 88 SER A C 1
ATOM 726 O O . SER A 1 88 ? -16.296 6.648 21.401 1.00 54.59 88 SER A O 1
#